Protein AF-A0A920EK35-F1 (afdb_monomer)

Radius of gyration: 12.86 Å; Cα contacts (8 Å, |Δi|>4): 90; chains: 1; bounding box: 34×20×28 Å

pLDDT: mean 91.41, std 5.8, range [72.12, 96.5]

Structure (mmCIF, N/CA/C/O backbone):
data_AF-A0A920EK35-F1
#
_entry.id   AF-A0A920EK35-F1
#
loop_
_atom_site.group_PDB
_atom_site.id
_atom_site.type_symbol
_atom_site.label_atom_id
_atom_site.label_alt_id
_atom_site.label_comp_id
_atom_site.label_asym_id
_atom_site.label_entity_id
_atom_site.label_seq_id
_atom_site.pdbx_PDB_ins_code
_atom_site.Cartn_x
_atom_site.Cartn_y
_atom_site.Cartn_z
_atom_site.occupancy
_atom_site.B_iso_or_equiv
_atom_site.auth_seq_id
_atom_site.auth_comp_id
_atom_site.auth_asym_id
_atom_site.auth_atom_id
_atom_site.pdbx_PDB_model_num
ATOM 1 N N . MET A 1 1 ? -5.616 -7.974 -2.533 1.00 89.69 1 MET A N 1
ATOM 2 C CA . MET A 1 1 ? -5.792 -8.855 -1.362 1.00 89.69 1 MET A CA 1
ATOM 3 C C . MET A 1 1 ? -6.477 -8.037 -0.292 1.00 89.69 1 MET A C 1
ATOM 5 O O . MET A 1 1 ? -6.063 -6.905 -0.077 1.00 89.69 1 MET A O 1
ATOM 9 N N . VAL A 1 2 ? -7.536 -8.571 0.306 1.00 92.94 2 VAL A N 1
ATOM 10 C CA . VAL A 1 2 ? -8.219 -7.947 1.447 1.00 92.94 2 VAL A CA 1
ATOM 11 C C . VAL A 1 2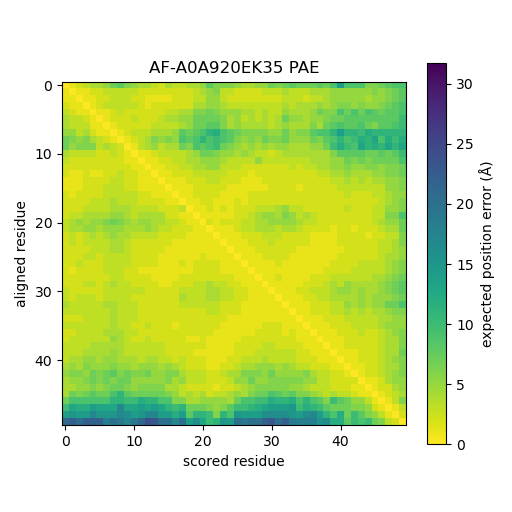 ? -7.664 -8.571 2.721 1.00 92.94 2 VAL A C 1
ATOM 13 O O . VAL A 1 2 ? -7.436 -9.781 2.734 1.00 92.94 2 VAL A O 1
ATOM 16 N N . HIS A 1 3 ? -7.432 -7.759 3.750 1.00 91.31 3 HIS A N 1
ATOM 17 C CA . HIS A 1 3 ? -6.912 -8.188 5.050 1.00 91.31 3 HIS A CA 1
ATOM 18 C C . HIS A 1 3 ? -8.067 -8.296 6.048 1.00 91.31 3 HIS A C 1
ATOM 20 O O . HIS A 1 3 ? -8.552 -7.262 6.493 1.00 91.31 3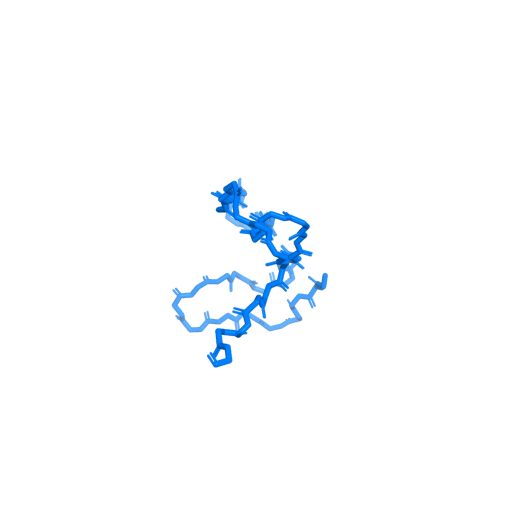 HIS A O 1
ATOM 26 N N . PRO A 1 4 ? -8.539 -9.504 6.409 1.00 92.12 4 PRO A N 1
ATOM 27 C CA . PRO A 1 4 ? -9.679 -9.649 7.321 1.00 92.12 4 PRO A CA 1
ATOM 28 C C . PRO A 1 4 ? -9.365 -9.176 8.742 1.00 92.12 4 PRO A C 1
ATOM 30 O O . PRO A 1 4 ? -10.256 -8.755 9.464 1.00 92.12 4 PRO A O 1
ATOM 33 N N . VAL A 1 5 ? -8.091 -9.245 9.131 1.00 92.69 5 VAL A N 1
ATOM 34 C CA . VAL A 1 5 ? -7.579 -8.766 10.413 1.00 92.69 5 VAL A CA 1
ATOM 35 C C . VAL A 1 5 ? -6.509 -7.724 10.118 1.00 92.69 5 VAL A C 1
ATOM 37 O O . VAL A 1 5 ? -5.685 -7.919 9.220 1.00 92.69 5 VAL A O 1
ATOM 40 N N . GLY A 1 6 ? -6.544 -6.613 10.852 1.00 88.56 6 GLY A N 1
ATOM 41 C CA . GLY A 1 6 ? -5.530 -5.568 10.761 1.00 88.56 6 GLY A CA 1
ATOM 42 C C . GLY A 1 6 ? -4.157 -6.018 11.273 1.00 88.56 6 GLY A C 1
ATOM 43 O O . GLY A 1 6 ? -3.959 -7.138 11.747 1.00 88.56 6 GLY A O 1
ATOM 44 N N . THR A 1 7 ? -3.187 -5.115 11.195 1.00 88.81 7 THR A N 1
ATOM 45 C CA . THR A 1 7 ? -1.837 -5.324 11.753 1.00 88.81 7 THR A CA 1
ATOM 46 C C . THR A 1 7 ? -1.630 -4.457 12.991 1.00 88.81 7 THR A C 1
ATOM 48 O O . THR A 1 7 ? -2.217 -3.386 13.086 1.00 88.81 7 THR A O 1
ATOM 51 N N . SER A 1 8 ? -0.763 -4.875 13.917 1.00 88.31 8 SER A N 1
ATOM 52 C CA . SER A 1 8 ? -0.571 -4.194 15.211 1.00 88.31 8 SER A CA 1
ATOM 53 C C . SER A 1 8 ? -0.148 -2.721 15.116 1.00 88.31 8 SER A C 1
ATOM 55 O O . SER A 1 8 ? -0.504 -1.938 15.987 1.00 88.31 8 SER A O 1
ATOM 57 N N . PHE A 1 9 ? 0.592 -2.338 14.071 1.00 83.62 9 PHE A N 1
ATOM 58 C CA . PHE A 1 9 ? 1.085 -0.967 13.861 1.00 83.62 9 PHE A CA 1
ATOM 59 C C . PHE A 1 9 ? 0.9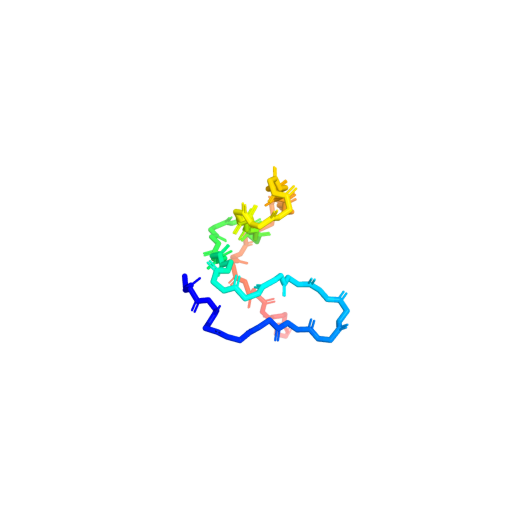24 -0.493 12.412 1.00 83.62 9 PHE A C 1
ATOM 61 O O . PHE A 1 9 ? 1.698 0.332 11.930 1.00 83.62 9 PHE A O 1
ATOM 68 N N . GLY A 1 10 ? -0.021 -1.071 11.676 1.00 81.94 10 GLY A N 1
ATOM 69 C CA . GLY A 1 10 ? -0.163 -0.807 10.248 1.00 81.94 10 GLY A CA 1
ATOM 70 C C . GLY A 1 10 ? -1.617 -0.669 9.835 1.00 81.94 10 GLY A C 1
ATOM 71 O O . GLY A 1 10 ? -2.354 0.124 10.402 1.00 81.94 10 GLY A O 1
ATOM 72 N N . ARG A 1 11 ? -2.011 -1.404 8.797 1.00 85.88 11 ARG A N 1
ATOM 73 C CA . ARG A 1 11 ? -3.323 -1.250 8.160 1.00 85.88 11 ARG A CA 1
ATOM 74 C C . ARG A 1 11 ? -4.451 -1.771 9.051 1.00 85.88 11 ARG A C 1
ATOM 76 O O . ARG A 1 11 ? -4.263 -2.802 9.710 1.00 85.88 11 ARG A O 1
ATOM 83 N N . SER A 1 12 ? -5.604 -1.106 8.988 1.00 92.56 12 SER A N 1
ATOM 84 C CA . SER A 1 12 ? -6.840 -1.556 9.624 1.00 92.56 12 SER A CA 1
ATOM 85 C C . SER A 1 12 ? -7.351 -2.884 9.071 1.00 92.56 12 SER A C 1
ATOM 87 O O . SER A 1 12 ? -6.957 -3.347 7.989 1.00 92.56 12 SER A O 1
ATOM 89 N N . GLU A 1 13 ? -8.272 -3.485 9.820 1.00 93.81 13 GLU A N 1
ATOM 90 C CA . GLU A 1 13 ? -9.098 -4.580 9.326 1.00 93.81 13 GLU A CA 1
ATOM 91 C C . GLU A 1 13 ? -9.869 -4.174 8.064 1.00 93.81 13 GLU A C 1
ATOM 93 O O . GLU A 1 13 ? -10.188 -3.010 7.827 1.00 93.81 13 GLU A O 1
ATOM 98 N N . ASN A 1 14 ? -10.137 -5.151 7.205 1.00 94.44 14 ASN A N 1
ATOM 99 C CA . ASN A 1 14 ? -10.823 -4.988 5.924 1.00 94.44 14 ASN A CA 1
ATOM 100 C C . ASN A 1 14 ? -10.153 -4.010 4.940 1.00 94.44 14 ASN A C 1
ATOM 102 O O . ASN A 1 14 ? -10.723 -3.699 3.889 1.00 94.44 14 ASN A O 1
ATOM 106 N N . SER A 1 15 ? -8.927 -3.564 5.222 1.00 95.44 15 SER A N 1
ATOM 107 C CA . SER A 1 15 ? -8.108 -2.833 4.262 1.00 95.44 15 SER A CA 1
ATOM 108 C C . SER A 1 15 ? -7.720 -3.733 3.085 1.00 95.44 15 SER A C 1
ATOM 110 O O . SER A 1 15 ? -7.598 -4.957 3.198 1.00 95.44 15 SER A O 1
ATOM 112 N N . ALA A 1 16 ? -7.511 -3.125 1.920 1.00 95.75 16 ALA A N 1
ATOM 113 C CA . ALA A 1 16 ? -7.082 -3.829 0.719 1.00 95.75 16 ALA A CA 1
ATOM 114 C C . ALA A 1 16 ? -5.671 -3.395 0.333 1.00 95.75 16 ALA A C 1
ATOM 116 O O . ALA A 1 16 ? -5.354 -2.211 0.386 1.00 95.75 16 ALA A O 1
ATOM 117 N N . SER A 1 17 ? -4.824 -4.328 -0.100 1.00 95.12 17 SER A N 1
ATOM 118 C CA . SER A 1 17 ? -3.519 -4.004 -0.683 1.00 95.12 17 SER A CA 1
ATOM 119 C C . SER A 1 17 ? -3.125 -4.940 -1.821 1.00 95.12 17 SER A C 1
ATOM 121 O O . SER A 1 17 ? -3.622 -6.069 -1.927 1.00 95.12 17 SER A O 1
ATOM 123 N N . TRP A 1 18 ? -2.190 -4.491 -2.656 1.00 95.38 18 TRP A N 1
ATOM 124 C CA . TRP A 1 18 ? -1.594 -5.300 -3.719 1.00 95.38 18 TRP A CA 1
ATOM 125 C C . TRP A 1 18 ? -0.188 -4.810 -4.089 1.00 95.38 18 TRP A C 1
ATOM 127 O O . TRP A 1 18 ? 0.251 -3.755 -3.628 1.00 95.38 18 TRP A O 1
ATOM 137 N N . GLY A 1 19 ? 0.503 -5.600 -4.912 1.00 95.69 19 GLY A N 1
ATOM 138 C CA . GLY A 1 19 ? 1.786 -5.256 -5.519 1.00 95.69 19 GLY A CA 1
ATOM 139 C C . GLY A 1 19 ? 1.723 -5.370 -7.043 1.00 95.69 19 GLY A C 1
ATOM 140 O O . GLY A 1 19 ? 1.035 -6.244 -7.570 1.00 95.69 19 GLY A O 1
ATOM 141 N N . GLY A 1 20 ? 2.411 -4.484 -7.754 1.00 93.06 20 GLY A N 1
ATOM 142 C CA . GLY A 1 20 ? 2.397 -4.401 -9.211 1.00 93.06 20 GLY A CA 1
ATOM 143 C C . GLY A 1 20 ? 3.785 -4.234 -9.824 1.00 93.06 20 GLY A C 1
ATOM 144 O O . GLY A 1 20 ? 4.810 -4.199 -9.138 1.00 93.06 20 GLY A O 1
ATOM 145 N N . LEU A 1 21 ? 3.805 -4.108 -11.154 1.00 93.38 21 LEU A N 1
ATOM 146 C CA . LEU A 1 21 ? 5.018 -3.854 -11.933 1.00 93.38 21 LEU A CA 1
ATOM 147 C C . LEU A 1 21 ? 5.786 -2.629 -11.406 1.00 93.38 21 LEU A C 1
ATOM 149 O O . LEU A 1 21 ? 5.227 -1.762 -10.732 1.00 93.38 21 LEU A O 1
ATOM 153 N N . PHE A 1 22 ? 7.084 -2.588 -11.707 1.00 94.75 22 PHE A N 1
ATOM 154 C CA . PHE A 1 22 ? 8.013 -1.554 -11.238 1.00 94.75 22 PHE A CA 1
ATOM 155 C C . PHE A 1 22 ? 8.125 -1.426 -9.703 1.00 94.75 22 PHE A C 1
ATOM 157 O O . PHE A 1 22 ? 8.397 -0.353 -9.163 1.00 94.75 22 PHE A O 1
ATOM 164 N N . ASN A 1 23 ? 7.931 -2.536 -8.979 1.00 94.12 23 ASN A N 1
ATOM 165 C CA . ASN A 1 23 ? 7.932 -2.574 -7.510 1.00 94.12 23 ASN A CA 1
ATOM 166 C C . ASN A 1 23 ? 6.967 -1.535 -6.916 1.00 94.12 23 ASN A C 1
ATOM 168 O O . ASN A 1 23 ? 7.324 -0.770 -6.020 1.00 94.12 23 ASN A O 1
ATOM 172 N N . SER A 1 24 ? 5.749 -1.502 -7.460 1.00 96.44 24 SER A N 1
ATOM 173 C CA . SER A 1 24 ? 4.650 -0.707 -6.922 1.00 96.44 24 SER A CA 1
ATOM 174 C C . SER A 1 24 ? 3.887 -1.494 -5.862 1.00 96.44 24 SER A C 1
ATOM 176 O O . SER A 1 24 ? 3.638 -2.686 -6.013 1.00 96.44 24 SER A O 1
ATOM 178 N N . TYR A 1 25 ? 3.509 -0.820 -4.785 1.00 95.19 25 TYR A N 1
ATOM 179 C CA . TYR A 1 25 ? 2.752 -1.353 -3.660 1.00 95.19 25 TYR A CA 1
ATOM 180 C C . TYR A 1 25 ? 1.715 -0.315 -3.267 1.00 95.19 25 TYR A C 1
ATOM 182 O O . TYR A 1 25 ? 2.057 0.840 -3.028 1.00 95.19 25 TYR A O 1
ATOM 190 N N . PHE A 1 26 ? 0.452 -0.706 -3.184 1.00 95.19 26 PHE A N 1
ATOM 191 C CA . PHE A 1 26 ? -0.626 0.222 -2.855 1.00 95.19 26 PHE A CA 1
ATOM 192 C C . PHE A 1 26 ? -1.629 -0.404 -1.904 1.00 95.19 26 PHE A C 1
ATOM 194 O O . PHE A 1 26 ? -1.741 -1.633 -1.810 1.00 95.19 26 PHE A O 1
ATOM 201 N N . TRP A 1 27 ? -2.338 0.455 -1.179 1.00 95.62 27 TRP A N 1
ATOM 202 C CA . TRP A 1 27 ? -3.375 0.052 -0.246 1.00 95.62 27 TRP A CA 1
ATOM 203 C C . TRP A 1 27 ? -4.473 1.100 -0.102 1.00 95.62 27 TRP A C 1
ATOM 205 O O . TRP A 1 27 ? -4.268 2.287 -0.355 1.00 95.62 27 TRP A O 1
ATOM 215 N N . ILE A 1 28 ? -5.637 0.622 0.323 1.00 95.88 28 ILE A N 1
ATOM 216 C CA . ILE A 1 28 ? -6.829 1.412 0.609 1.00 95.88 28 ILE A CA 1
ATOM 217 C C . ILE A 1 28 ? -7.340 0.975 1.977 1.00 95.88 28 ILE A C 1
ATOM 219 O O . ILE A 1 28 ? -7.607 -0.211 2.192 1.00 95.88 28 ILE A O 1
ATOM 223 N N . ASP A 1 29 ? -7.480 1.936 2.878 1.00 95.50 29 ASP A N 1
ATOM 224 C CA . ASP A 1 29 ? -8.050 1.761 4.202 1.00 95.50 29 ASP A CA 1
ATOM 225 C C . ASP A 1 29 ? -9.342 2.578 4.304 1.00 95.50 29 ASP A C 1
ATOM 227 O O . ASP A 1 29 ? -9.344 3.808 4.242 1.00 95.50 29 ASP A O 1
ATOM 231 N N . LYS A 1 30 ? -10.470 1.873 4.398 1.00 93.56 30 LYS A N 1
ATOM 232 C CA . LYS A 1 30 ? -11.790 2.506 4.452 1.00 93.56 30 LYS A CA 1
ATOM 233 C C . LYS A 1 30 ? -12.149 3.009 5.845 1.00 93.56 30 LYS A C 1
ATOM 235 O O . LYS A 1 30 ? -13.018 3.868 5.939 1.00 93.56 30 LYS A O 1
ATOM 240 N N . GLU A 1 31 ? -11.538 2.459 6.890 1.00 93.12 31 GLU A N 1
ATOM 241 C CA . GLU A 1 31 ? -11.835 2.833 8.272 1.00 93.12 31 GLU A CA 1
ATOM 242 C C . GLU A 1 31 ? -11.223 4.198 8.581 1.00 93.12 31 GLU A C 1
ATOM 244 O O . GLU A 1 31 ? -11.898 5.096 9.079 1.00 93.12 31 GLU A O 1
ATOM 249 N N . THR A 1 32 ? -9.961 4.384 8.194 1.00 92.12 32 THR A N 1
ATOM 250 C CA . THR A 1 32 ? -9.252 5.659 8.376 1.00 92.12 32 THR A CA 1
ATOM 251 C C . THR A 1 32 ? -9.495 6.648 7.235 1.00 92.12 32 THR A C 1
ATOM 253 O O . THR A 1 32 ? -9.185 7.831 7.365 1.00 92.12 32 THR A O 1
ATOM 256 N N . GLY A 1 33 ? -10.034 6.180 6.104 1.00 94.38 33 GLY A N 1
ATOM 257 C CA . GLY A 1 33 ? -10.197 6.980 4.888 1.00 94.38 33 GLY A CA 1
ATOM 258 C C . GLY A 1 33 ? -8.873 7.292 4.181 1.00 94.38 33 GLY A C 1
ATOM 259 O O . GLY A 1 33 ? -8.826 8.182 3.331 1.00 94.38 33 GLY A O 1
ATOM 260 N N . ILE A 1 34 ? -7.792 6.585 4.524 1.00 93.81 34 ILE A N 1
ATOM 261 C CA . ILE A 1 34 ? -6.449 6.807 3.987 1.00 93.81 34 ILE A CA 1
ATOM 262 C C . ILE A 1 34 ? -6.146 5.776 2.896 1.00 93.81 34 ILE A C 1
ATOM 264 O O . ILE A 1 34 ? -6.351 4.573 3.049 1.00 93.81 34 ILE A O 1
ATOM 268 N N . ALA A 1 35 ? -5.572 6.240 1.791 1.00 95.12 35 ALA A N 1
ATOM 269 C CA . ALA A 1 35 ? -4.972 5.385 0.776 1.00 95.12 35 ALA A CA 1
ATOM 270 C C . ALA A 1 35 ? -3.512 5.783 0.564 1.00 95.12 35 ALA A C 1
ATOM 272 O O . ALA A 1 35 ? -3.130 6.934 0.787 1.00 95.12 35 ALA A O 1
ATOM 273 N N . GLY A 1 36 ? -2.692 4.833 0.126 1.00 94.62 36 GLY A N 1
ATOM 274 C CA . GLY A 1 36 ? -1.282 5.090 -0.129 1.00 94.62 36 GLY A CA 1
ATOM 275 C C . GLY A 1 36 ? -0.715 4.232 -1.245 1.00 94.62 36 GLY A C 1
ATOM 276 O O . GLY A 1 36 ? -1.201 3.135 -1.533 1.00 94.62 36 GLY A O 1
ATOM 277 N N . ILE A 1 37 ? 0.331 4.761 -1.872 1.00 96.06 37 ILE A N 1
ATOM 278 C CA . ILE A 1 37 ? 1.129 4.079 -2.881 1.00 96.06 37 ILE A CA 1
ATOM 279 C C . ILE A 1 37 ? 2.609 4.336 -2.615 1.00 96.06 37 ILE A C 1
ATOM 281 O O . ILE A 1 37 ? 3.027 5.456 -2.329 1.00 96.06 37 ILE A O 1
ATOM 285 N N . PHE A 1 38 ? 3.402 3.283 -2.736 1.00 95.69 38 PHE A N 1
ATOM 286 C CA . PHE A 1 38 ? 4.849 3.338 -2.807 1.00 95.69 38 PHE A CA 1
ATOM 287 C C . PHE A 1 38 ? 5.273 2.654 -4.102 1.00 95.69 38 PHE A C 1
ATOM 289 O O . PHE A 1 38 ? 4.882 1.516 -4.348 1.00 95.69 38 PHE A O 1
ATOM 296 N N . ALA A 1 39 ? 6.032 3.334 -4.953 1.00 96.50 39 ALA A N 1
ATOM 297 C CA . ALA A 1 39 ? 6.441 2.792 -6.242 1.00 96.50 39 ALA A CA 1
ATOM 298 C C . ALA A 1 39 ? 7.864 3.211 -6.599 1.00 96.50 39 A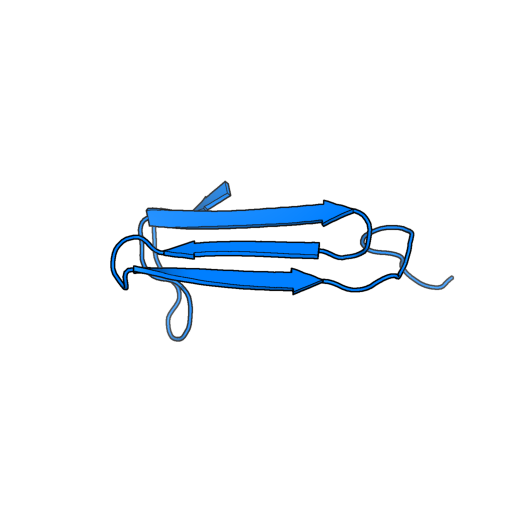LA A C 1
ATOM 300 O O . ALA A 1 39 ? 8.350 4.254 -6.163 1.00 96.50 39 ALA A O 1
ATOM 301 N N . THR A 1 40 ? 8.514 2.395 -7.425 1.00 95.38 40 THR A N 1
ATOM 302 C CA . THR A 1 40 ? 9.834 2.691 -7.989 1.00 95.38 40 THR A CA 1
ATOM 303 C C . THR A 1 40 ? 9.766 2.673 -9.517 1.00 95.38 40 THR A C 1
ATOM 305 O O . THR A 1 40 ? 8.700 2.488 -10.095 1.00 95.38 40 THR A O 1
ATOM 308 N N . GLN A 1 41 ? 10.911 2.852 -10.175 1.00 95.50 41 GLN A N 1
ATOM 309 C CA . GLN A 1 41 ? 11.071 2.659 -11.623 1.00 95.50 41 GLN A CA 1
ATOM 310 C C . GLN A 1 41 ? 11.921 1.415 -11.942 1.00 95.50 41 GLN A C 1
ATOM 312 O O . GLN A 1 41 ? 12.485 1.296 -13.026 1.00 95.50 41 GLN A O 1
ATOM 317 N N . LEU A 1 42 ? 12.058 0.487 -10.986 1.00 92.69 42 LEU A N 1
ATOM 318 C CA . LEU A 1 42 ? 12.928 -0.682 -11.118 1.00 92.69 42 LEU A CA 1
ATOM 319 C C . LEU A 1 42 ? 12.153 -1.908 -11.589 1.00 92.69 42 LEU A C 1
ATOM 321 O O . LEU A 1 42 ? 11.158 -2.298 -10.979 1.00 92.69 42 LEU A O 1
ATOM 325 N N . PHE A 1 43 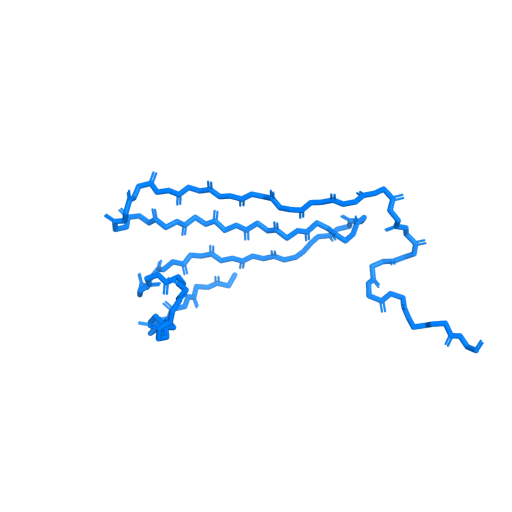? 12.664 -2.550 -12.633 1.00 90.88 43 PHE A N 1
ATOM 326 C CA . PHE A 1 43 ? 12.162 -3.803 -13.188 1.00 90.88 43 PHE A CA 1
ATOM 327 C C . PHE A 1 43 ? 13.305 -4.835 -13.244 1.00 90.88 43 PHE A C 1
ATOM 329 O O . PHE A 1 43 ? 14.440 -4.427 -13.500 1.00 90.88 43 PHE A O 1
ATOM 336 N N . PRO A 1 44 ? 13.054 -6.147 -13.036 1.00 90.62 44 PRO A N 1
ATOM 337 C CA . PRO A 1 44 ? 11.769 -6.804 -12.779 1.00 90.62 44 PRO A CA 1
ATOM 338 C C . PRO A 1 44 ? 11.229 -6.663 -11.348 1.00 90.62 44 PRO A C 1
ATOM 340 O O . PRO A 1 44 ? 11.936 -6.286 -10.412 1.00 90.62 44 PRO A O 1
A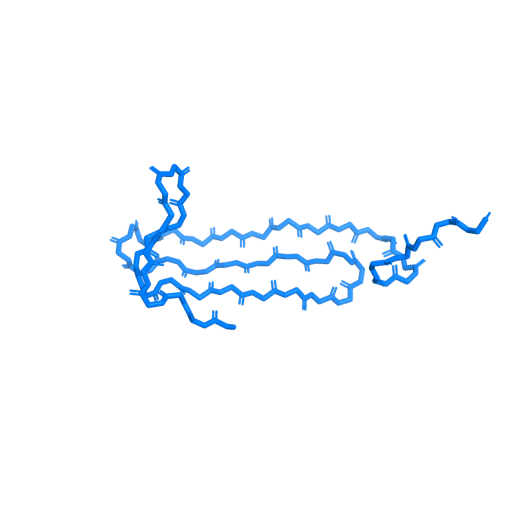TOM 343 N N . PHE A 1 45 ? 9.932 -6.953 -11.190 1.00 89.69 45 PHE A N 1
ATOM 344 C CA . PHE A 1 45 ? 9.274 -7.022 -9.882 1.00 89.69 45 PHE A CA 1
ATOM 345 C C . PHE A 1 45 ? 9.908 -8.123 -9.023 1.00 89.69 45 PHE A C 1
ATOM 347 O O . PHE A 1 45 ? 10.132 -9.225 -9.522 1.00 89.69 45 PHE A O 1
ATOM 354 N N . LEU A 1 46 ? 10.188 -7.823 -7.748 1.00 85.00 46 LEU A N 1
ATOM 355 C CA . LEU A 1 46 ? 10.809 -8.756 -6.792 1.00 85.00 46 LEU A CA 1
ATOM 356 C C . LEU A 1 46 ? 12.132 -9.376 -7.285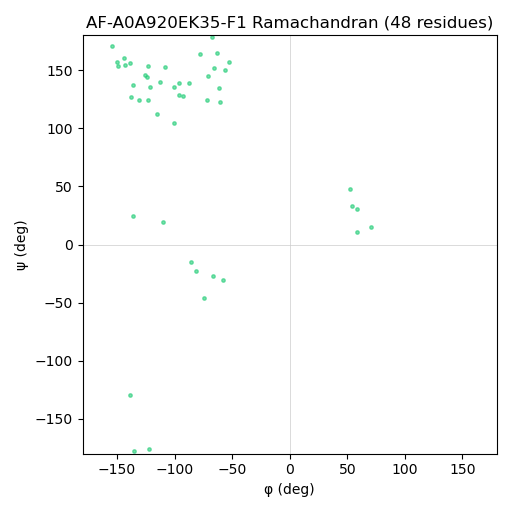 1.00 85.00 46 LEU A C 1
ATOM 358 O O . LEU A 1 46 ? 12.450 -10.521 -6.960 1.00 85.00 46 LEU A O 1
ATOM 362 N N . MET A 1 47 ? 12.922 -8.628 -8.065 1.00 81.12 47 MET A N 1
ATOM 363 C CA . MET A 1 47 ? 14.214 -9.119 -8.541 1.00 81.12 47 MET A CA 1
ATOM 364 C C . MET A 1 47 ? 15.151 -9.429 -7.369 1.00 81.12 47 MET A C 1
ATOM 366 O O . MET A 1 47 ? 15.515 -8.546 -6.591 1.00 81.12 47 MET A O 1
ATOM 370 N N . LYS A 1 48 ? 15.627 -10.673 -7.309 1.00 76.12 48 LYS A N 1
ATOM 371 C CA . LYS A 1 48 ? 16.793 -11.055 -6.515 1.00 76.12 48 LYS A CA 1
ATOM 372 C C . LYS A 1 48 ? 18.032 -10.962 -7.406 1.00 76.12 48 LYS A C 1
ATOM 374 O O . LYS A 1 48 ? 18.039 -11.518 -8.501 1.00 76.12 48 LYS A O 1
ATOM 379 N N . ARG A 1 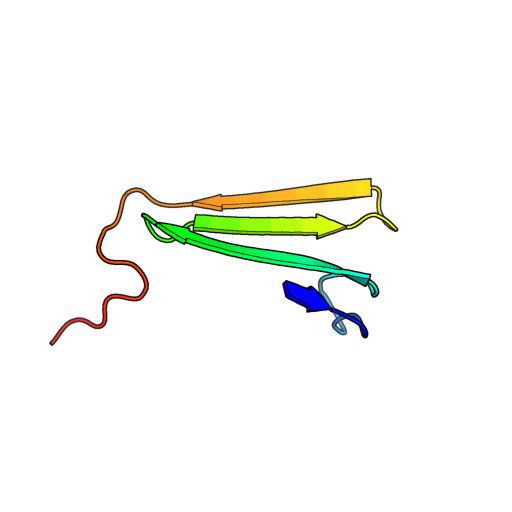49 ? 19.063 -10.245 -6.959 1.00 73.12 49 ARG A N 1
ATOM 380 C CA . ARG A 1 49 ? 20.348 -10.168 -7.670 1.00 73.12 49 ARG A CA 1
ATOM 381 C C . ARG A 1 49 ? 21.066 -11.519 -7.512 1.00 73.12 49 ARG A C 1
ATOM 383 O O . ARG A 1 49 ? 21.189 -11.982 -6.378 1.00 73.12 49 ARG A O 1
ATOM 390 N N . SER A 1 50 ? 21.436 -12.156 -8.628 1.00 72.12 50 SER A N 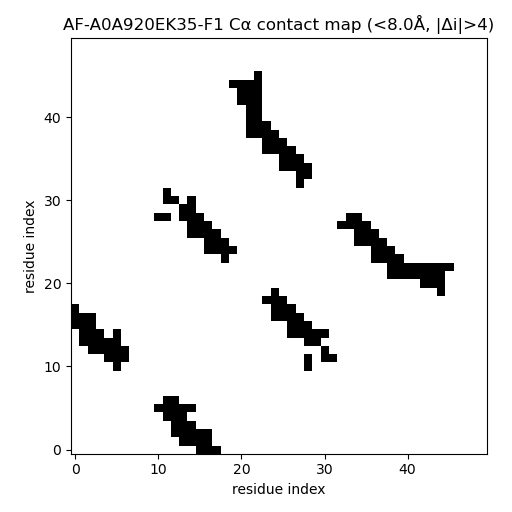1
ATOM 391 C CA . SER A 1 50 ? 22.230 -13.398 -8.664 1.00 72.12 50 SER A CA 1
ATOM 392 C C . SER A 1 50 ? 23.665 -13.156 -8.229 1.00 72.12 50 SER A C 1
ATOM 394 O O . SER A 1 50 ? 24.205 -12.116 -8.680 1.00 72.12 50 SER A O 1
#

Mean predicted aligned error: 3.91 Å

Secondary structure (DSSP, 8-state):
-B-SS--TTSPPTT-EEEEEGGGEEEEE-TTT--EEEE--S-SSTTPPP-

Sequence (50 aa):
MVHPVGTSFGRSENSASWGGLFNSYFWIDKETGIAGIFATQLFPFLMKRS

Solvent-accessible surface area (backbone atoms only — not comparable to full-atom values): 3057 Å² total; per-residue (Å²): 89,72,32,84,62,48,49,101,89,64,56,55,52,67,16,34,39,54,74,48,75,27,50,24,37,38,39,42,28,78,88,82,69,48,68,52,76,49,70,55,90,48,75,64,56,86,67,75,87,130

Foldseek 3Di:
DFACCDDPPDAHHRKDWDADAQRKIWIAHPVVRDIDIDGHNDDDHPDDDD

Nearest PDB structures (foldseek):
  4s37-assembly3_G  TM=4.981E-01  e=1.208E+00  Pseudomonas aeruginosa
  4s37-assembly6_Q  TM=4.973E-01  e=1.461E+00  Pseudomonas aeruginosa
  3qr8-assembly1_A  TM=4.283E-01  e=2.008E+00  Peduovirus P2
  9eqk-assembly2_B  TM=4.730E-01  e=8.664E+00  Homo sapiens
  3le4-assembly1_A-2  TM=3.903E-01  e=8.130E+00  Homo sapiens